Protein AF-A0A0K2TX16-F1 (afdb_monomer_lite)

Organism: Lepeophtheirus salmonis (NCBI:txid72036)

Structure (mmCIF, N/CA/C/O backbone):
data_AF-A0A0K2TX16-F1
#
_entry.id   AF-A0A0K2TX16-F1
#
loop_
_atom_site.group_PDB
_atom_site.id
_atom_site.type_symbol
_atom_site.label_atom_id
_atom_site.label_alt_id
_atom_site.label_comp_id
_atom_site.label_asym_id
_atom_site.label_entity_id
_atom_site.label_seq_id
_atom_site.pdbx_PDB_ins_code
_atom_site.Cartn_x
_atom_site.Cartn_y
_atom_site.Cartn_z
_atom_site.occupancy
_atom_site.B_iso_or_equiv
_atom_site.auth_seq_id
_atom_site.auth_comp_id
_atom_site.auth_asym_id
_atom_site.auth_atom_id
_atom_site.pdbx_PDB_model_num
ATOM 1 N N . LEU A 1 1 ? 31.715 6.803 4.318 1.00 45.31 1 LEU A N 1
ATOM 2 C CA . LEU A 1 1 ? 32.549 5.778 3.651 1.00 45.31 1 LEU A CA 1
ATOM 3 C C . LEU A 1 1 ? 31.730 5.168 2.517 1.00 45.31 1 LEU A C 1
ATOM 5 O O . LEU A 1 1 ? 30.730 4.531 2.812 1.00 45.31 1 LEU A O 1
ATOM 9 N N . LYS A 1 2 ? 32.102 5.380 1.248 1.00 48.34 2 LYS A N 1
ATOM 10 C CA . LYS A 1 2 ? 31.575 4.567 0.139 1.00 48.34 2 LYS A CA 1
ATOM 11 C C . LYS A 1 2 ? 32.336 3.245 0.147 1.00 48.34 2 LYS A C 1
ATOM 13 O O . LYS A 1 2 ? 33.562 3.277 0.183 1.00 48.34 2 LYS A O 1
ATOM 18 N N . LEU A 1 3 ? 31.634 2.115 0.212 1.00 47.59 3 LEU A N 1
ATOM 19 C CA . LEU A 1 3 ? 32.228 0.776 0.201 1.00 47.59 3 LEU A CA 1
ATOM 20 C C . LEU A 1 3 ? 32.423 0.341 -1.263 1.00 47.59 3 LEU A C 1
ATOM 22 O O . LEU A 1 3 ? 31.464 -0.133 -1.872 1.00 47.59 3 LEU A O 1
ATOM 26 N N . PRO A 1 4 ? 33.639 0.434 -1.834 1.00 60.97 4 PRO A N 1
ATOM 27 C CA . PRO A 1 4 ? 33.854 0.265 -3.278 1.00 60.97 4 PRO A CA 1
ATOM 28 C C . PRO A 1 4 ? 33.556 -1.160 -3.762 1.00 60.97 4 PRO A C 1
ATOM 30 O O . PRO A 1 4 ? 33.286 -1.394 -4.933 1.00 60.97 4 PRO A O 1
ATOM 33 N N . LYS A 1 5 ? 33.600 -2.137 -2.846 1.00 56.69 5 LYS A N 1
ATOM 34 C CA . LYS A 1 5 ? 33.326 -3.548 -3.140 1.00 56.69 5 LYS A CA 1
ATOM 35 C C . LYS A 1 5 ? 31.842 -3.843 -3.376 1.00 56.69 5 LYS A C 1
ATOM 37 O O . LYS A 1 5 ? 31.557 -4.772 -4.122 1.00 56.69 5 LYS A O 1
ATOM 42 N N . LEU A 1 6 ? 30.924 -3.087 -2.762 1.00 56.41 6 LEU A N 1
ATOM 43 C CA . LEU A 1 6 ? 29.491 -3.248 -3.030 1.00 56.41 6 LEU A CA 1
ATOM 44 C C . LEU A 1 6 ? 29.123 -2.656 -4.392 1.00 56.41 6 LEU A C 1
ATOM 46 O O . LEU A 1 6 ? 28.456 -3.340 -5.157 1.00 56.41 6 LEU A O 1
ATOM 50 N N . GLU A 1 7 ? 29.633 -1.462 -4.722 1.00 57.25 7 GLU A N 1
ATOM 51 C CA . GLU A 1 7 ? 29.412 -0.818 -6.031 1.00 57.25 7 GLU A CA 1
ATOM 52 C C . GLU A 1 7 ? 29.867 -1.722 -7.193 1.00 57.25 7 GLU A C 1
ATOM 54 O O . GLU A 1 7 ? 29.136 -1.903 -8.169 1.00 57.25 7 GLU A O 1
ATOM 59 N N . LEU A 1 8 ? 31.017 -2.390 -7.038 1.00 59.03 8 LEU A N 1
ATOM 60 C CA . LEU A 1 8 ? 31.552 -3.327 -8.034 1.00 59.03 8 LEU A CA 1
ATOM 61 C C . LEU A 1 8 ? 30.693 -4.590 -8.217 1.00 59.03 8 LEU A C 1
ATOM 63 O O . LEU A 1 8 ? 30.666 -5.167 -9.305 1.00 59.03 8 LEU A O 1
ATOM 67 N N . TYR A 1 9 ? 30.026 -5.052 -7.157 1.00 59.09 9 TYR A N 1
ATOM 68 C CA . TYR A 1 9 ? 29.166 -6.236 -7.211 1.00 59.09 9 TYR A CA 1
ATOM 69 C C . TYR A 1 9 ? 27.810 -5.904 -7.842 1.00 59.09 9 TYR A C 1
ATOM 71 O O . TYR A 1 9 ? 27.326 -6.669 -8.674 1.00 59.09 9 TYR A O 1
ATOM 79 N N . SER A 1 10 ? 27.247 -4.731 -7.527 1.00 58.78 10 SER A N 1
ATOM 80 C CA . SER A 1 10 ? 26.061 -4.200 -8.210 1.00 58.78 10 SER A CA 1
ATOM 81 C C . SER A 1 10 ? 26.313 -3.963 -9.700 1.00 58.78 10 SER A C 1
ATOM 83 O O . SER A 1 10 ? 25.517 -4.421 -10.512 1.00 58.78 10 SER A O 1
ATOM 85 N N . GLN A 1 11 ? 27.453 -3.371 -10.081 1.00 60.69 11 GLN A N 1
ATOM 86 C CA . GLN A 1 11 ? 27.805 -3.172 -11.496 1.00 60.69 11 GLN A CA 1
ATOM 87 C C . GLN A 1 11 ? 27.944 -4.491 -12.262 1.00 60.69 11 GLN A C 1
ATOM 89 O O . GLN A 1 11 ? 27.488 -4.608 -13.394 1.00 60.69 11 GLN A O 1
ATOM 94 N N . ARG A 1 12 ? 28.537 -5.521 -11.643 1.00 60.03 12 ARG A N 1
ATOM 95 C CA . ARG A 1 12 ? 28.703 -6.829 -12.294 1.00 60.03 12 ARG A CA 1
ATOM 96 C C . ARG A 1 12 ? 27.371 -7.545 -12.534 1.00 60.03 12 ARG A C 1
ATOM 98 O O . ARG A 1 12 ? 27.253 -8.276 -13.516 1.00 60.03 12 ARG A O 1
ATOM 105 N N . LEU A 1 13 ? 26.397 -7.356 -11.643 1.00 58.97 13 LEU A N 1
ATOM 106 C CA . LEU A 1 13 ? 25.039 -7.873 -11.820 1.00 58.97 13 LEU A CA 1
ATOM 107 C C . LEU A 1 13 ? 24.308 -7.150 -12.957 1.00 58.97 13 LEU A C 1
ATOM 109 O O . LEU A 1 13 ? 23.589 -7.805 -13.704 1.00 58.97 13 LEU A O 1
ATOM 113 N N . GLU A 1 14 ? 24.525 -5.845 -13.134 1.00 59.81 14 GLU A N 1
ATOM 114 C CA . GLU A 1 14 ? 23.923 -5.084 -14.236 1.00 59.81 14 GLU A CA 1
ATOM 115 C C . GLU A 1 14 ? 24.467 -5.489 -15.618 1.00 59.81 14 GLU A C 1
ATOM 117 O O . GLU A 1 14 ? 23.682 -5.574 -16.558 1.00 59.81 14 GLU A O 1
ATOM 122 N N . ASP A 1 15 ? 25.760 -5.813 -15.738 1.00 61.88 15 ASP A N 1
ATOM 123 C CA . ASP A 1 15 ? 26.400 -6.195 -17.016 1.00 61.88 15 ASP A CA 1
ATOM 124 C C . ASP A 1 15 ? 25.927 -7.548 -17.590 1.00 61.88 15 ASP A C 1
ATOM 126 O O . ASP A 1 15 ? 26.079 -7.808 -18.783 1.00 61.88 15 ASP A O 1
ATOM 130 N N . HIS A 1 16 ? 25.373 -8.438 -16.759 1.00 67.06 16 HIS A N 1
ATOM 131 C CA . HIS A 1 16 ? 24.962 -9.789 -17.179 1.00 67.06 16 HIS A CA 1
ATOM 132 C C . HIS A 1 16 ? 23.458 -9.917 -17.442 1.00 67.06 16 HIS A C 1
ATOM 134 O O . HIS A 1 16 ? 22.993 -10.995 -17.820 1.00 67.06 16 HIS A O 1
ATOM 140 N N . VAL A 1 17 ? 22.688 -8.844 -17.247 1.00 68.31 17 VAL A N 1
ATOM 141 C CA . VAL A 1 17 ? 21.260 -8.824 -17.564 1.00 68.31 17 VAL A CA 1
ATOM 142 C C . VAL A 1 17 ? 21.100 -8.285 -18.984 1.00 68.31 17 VAL A C 1
ATOM 144 O O . VAL A 1 17 ? 21.392 -7.114 -19.214 1.00 68.31 17 VAL A O 1
ATOM 147 N N . PRO A 1 18 ? 20.613 -9.086 -19.950 1.00 76.06 18 PRO A N 1
ATOM 148 C CA . PRO A 1 18 ? 20.389 -8.584 -21.300 1.00 76.06 18 PRO A CA 1
ATOM 149 C C . PRO A 1 18 ? 19.427 -7.387 -21.267 1.00 76.06 18 PRO A C 1
ATOM 151 O O . PRO A 1 18 ? 18.427 -7.433 -20.548 1.00 76.06 18 PRO A O 1
ATOM 154 N N . ASP A 1 19 ? 19.676 -6.347 -22.068 1.00 74.69 19 ASP A N 1
ATOM 155 C CA . ASP A 1 19 ? 18.918 -5.078 -22.045 1.00 74.69 19 ASP A CA 1
ATOM 156 C C . ASP A 1 19 ? 17.392 -5.263 -22.113 1.00 74.69 19 ASP A C 1
ATOM 158 O O . ASP A 1 19 ? 16.623 -4.544 -21.471 1.00 74.69 19 ASP A O 1
ATOM 162 N N . HIS A 1 20 ? 16.942 -6.288 -22.841 1.00 73.94 20 HIS A N 1
ATOM 163 C CA . HIS A 1 20 ? 15.537 -6.679 -22.917 1.00 73.94 20 HIS A CA 1
ATOM 164 C C . HIS A 1 20 ? 14.930 -7.011 -21.538 1.00 73.94 20 HIS A C 1
ATOM 166 O O . HIS A 1 20 ? 13.813 -6.594 -21.229 1.00 73.94 20 HIS A O 1
ATOM 172 N N . TYR A 1 21 ? 15.672 -7.708 -20.675 1.00 76.75 21 TYR A N 1
ATOM 173 C CA . TYR A 1 21 ? 15.244 -8.019 -19.311 1.00 76.75 21 TYR A CA 1
ATOM 174 C C . TYR A 1 21 ? 15.296 -6.793 -18.401 1.00 76.75 21 TYR A C 1
ATOM 176 O O . TYR A 1 21 ? 14.429 -6.660 -17.542 1.00 76.75 21 TYR A O 1
ATOM 184 N N . LYS A 1 22 ? 16.226 -5.854 -18.618 1.00 76.88 22 LYS A N 1
ATOM 185 C CA . LYS A 1 22 ? 16.277 -4.594 -17.858 1.00 76.88 22 LYS A CA 1
ATOM 186 C C . LYS A 1 22 ? 15.002 -3.770 -18.054 1.00 76.88 22 LYS A C 1
ATOM 188 O O . LYS A 1 22 ? 14.407 -3.317 -17.079 1.00 76.88 22 LYS A O 1
ATOM 193 N N . GLY A 1 23 ? 14.527 -3.660 -19.296 1.00 77.44 23 GLY A N 1
ATOM 194 C CA . GLY A 1 23 ? 13.266 -2.980 -19.606 1.00 77.44 23 GLY A CA 1
ATOM 195 C C . GLY A 1 23 ? 12.036 -3.667 -19.000 1.00 77.44 23 GLY A C 1
ATOM 196 O O . GLY A 1 23 ? 11.131 -2.990 -18.513 1.00 77.44 23 GLY A O 1
ATOM 197 N N . ILE A 1 24 ? 12.002 -5.003 -18.990 1.00 83.50 24 ILE A N 1
ATOM 198 C CA . ILE A 1 24 ? 10.918 -5.771 -18.354 1.00 83.50 24 ILE A CA 1
ATOM 199 C C . ILE A 1 24 ? 10.948 -5.607 -16.832 1.00 83.50 24 ILE A C 1
ATOM 201 O O . ILE A 1 24 ? 9.902 -5.372 -16.226 1.00 83.50 24 ILE A O 1
ATOM 205 N N . MET A 1 25 ? 12.128 -5.691 -16.212 1.00 80.75 25 MET A N 1
ATOM 206 C CA . MET A 1 25 ? 12.287 -5.506 -14.770 1.00 80.75 25 MET A CA 1
ATOM 207 C C . MET A 1 25 ? 11.873 -4.104 -14.345 1.00 80.75 25 MET A C 1
ATOM 209 O O . MET A 1 25 ? 11.113 -3.988 -13.393 1.00 80.75 25 MET A O 1
ATOM 213 N N . GLN A 1 26 ? 12.282 -3.063 -15.077 1.00 80.44 26 GLN A N 1
ATOM 214 C CA . GLN A 1 26 ? 11.874 -1.693 -14.765 1.00 80.44 26 GLN A CA 1
ATOM 215 C C . GLN A 1 26 ? 10.352 -1.544 -14.815 1.00 80.44 26 GLN A C 1
ATOM 217 O O . GLN A 1 26 ? 9.750 -1.113 -13.841 1.00 80.44 26 GLN A O 1
ATOM 222 N N . LYS A 1 27 ? 9.707 -2.007 -15.894 1.00 81.81 27 LYS A N 1
ATOM 223 C CA . LYS A 1 27 ? 8.239 -1.969 -16.013 1.00 81.81 27 LYS A CA 1
ATOM 224 C C . LYS A 1 27 ? 7.538 -2.751 -14.902 1.00 81.81 27 LYS A C 1
ATOM 226 O O . LYS A 1 27 ? 6.473 -2.350 -14.442 1.00 81.81 27 LYS A O 1
ATOM 231 N N . THR A 1 28 ? 8.119 -3.873 -14.486 1.00 83.38 28 THR A N 1
ATOM 232 C CA . THR A 1 28 ? 7.583 -4.700 -13.398 1.00 83.38 28 THR A CA 1
ATOM 233 C C . THR A 1 28 ? 7.722 -3.985 -12.058 1.00 83.38 28 THR A C 1
ATOM 235 O O . THR A 1 28 ? 6.758 -3.929 -11.302 1.00 83.38 28 THR A O 1
ATOM 238 N N . LEU A 1 29 ? 8.886 -3.393 -11.784 1.00 82.94 29 LEU A N 1
ATOM 239 C CA . LEU A 1 29 ? 9.147 -2.607 -10.580 1.00 82.94 29 LEU A CA 1
ATOM 240 C C . LEU A 1 29 ? 8.236 -1.385 -10.507 1.00 82.94 29 LEU A C 1
ATOM 242 O O . LEU A 1 29 ? 7.611 -1.176 -9.474 1.00 82.94 29 LEU A O 1
ATOM 246 N N . ASP A 1 30 ? 8.083 -0.645 -11.604 1.00 82.44 30 ASP A N 1
ATOM 247 C CA . ASP A 1 30 ? 7.179 0.504 -11.677 1.00 82.44 30 ASP A CA 1
ATOM 248 C C . ASP A 1 30 ? 5.740 0.072 -11.382 1.00 82.44 30 ASP A C 1
ATOM 250 O O . ASP A 1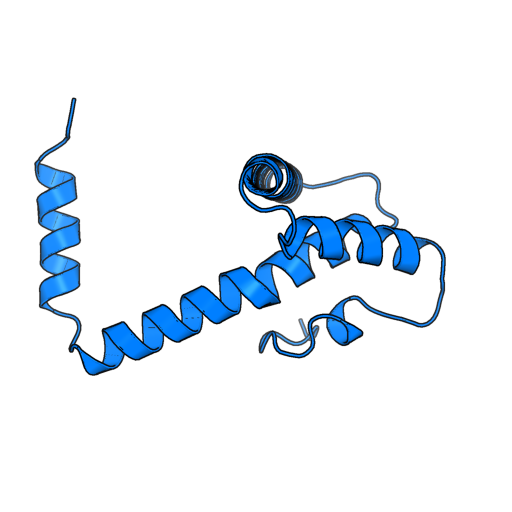 30 ? 5.037 0.705 -10.601 1.00 82.44 30 ASP A O 1
ATOM 254 N N . LYS A 1 31 ? 5.301 -1.061 -11.942 1.00 83.75 31 LYS A N 1
ATOM 255 C CA . LYS A 1 31 ? 3.963 -1.599 -11.683 1.00 83.75 31 LYS A CA 1
ATOM 256 C C . LYS A 1 31 ? 3.789 -2.042 -10.226 1.00 83.75 31 LYS A C 1
ATOM 258 O O . LYS A 1 31 ? 2.741 -1.796 -9.635 1.00 83.75 31 LYS A O 1
ATOM 263 N N . ILE A 1 32 ? 4.813 -2.636 -9.616 1.00 85.06 32 ILE A N 1
ATOM 264 C CA . ILE A 1 32 ? 4.793 -2.993 -8.192 1.00 85.06 32 ILE A CA 1
ATOM 265 C C . ILE A 1 32 ? 4.696 -1.730 -7.330 1.00 85.06 32 ILE A C 1
ATOM 267 O O . ILE A 1 32 ? 3.793 -1.631 -6.503 1.00 85.06 32 ILE A O 1
ATOM 271 N N . ILE A 1 33 ? 5.584 -0.760 -7.546 1.00 83.69 33 ILE A N 1
ATOM 272 C CA . ILE A 1 33 ? 5.691 0.463 -6.739 1.00 83.69 33 ILE A CA 1
ATOM 273 C C . ILE A 1 33 ? 4.447 1.341 -6.900 1.00 83.69 33 ILE A C 1
ATOM 275 O O . ILE A 1 33 ? 3.963 1.889 -5.917 1.00 83.69 33 ILE A O 1
ATOM 279 N N . CYS A 1 34 ? 3.896 1.452 -8.109 1.00 83.38 34 CYS A N 1
ATOM 280 C CA . CYS A 1 34 ? 2.791 2.370 -8.388 1.00 83.38 34 CYS A CA 1
ATOM 281 C C . CYS A 1 34 ? 1.398 1.746 -8.235 1.00 8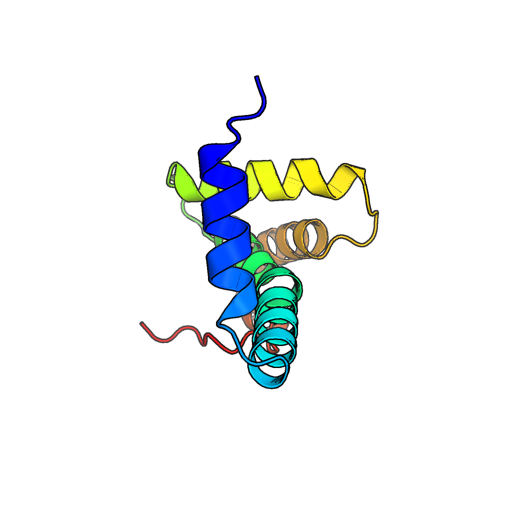3.38 34 CYS A C 1
ATOM 283 O O . CYS A 1 34 ? 0.431 2.492 -8.134 1.00 83.38 34 CYS A O 1
ATOM 285 N N . GLN A 1 35 ? 1.265 0.413 -8.241 1.00 85.69 35 GLN A N 1
ATOM 286 C CA . GLN A 1 35 ? -0.043 -0.260 -8.146 1.00 85.69 35 GLN A CA 1
ATOM 287 C C . GLN A 1 35 ? -0.129 -1.186 -6.934 1.00 85.69 35 GLN A C 1
ATOM 289 O O . GLN A 1 35 ? -1.055 -1.088 -6.132 1.00 85.69 35 GLN A O 1
ATOM 294 N N . CYS A 1 36 ? 0.851 -2.072 -6.758 1.00 88.00 36 CYS A N 1
ATOM 295 C CA . CYS A 1 36 ? 0.780 -3.105 -5.726 1.00 88.00 36 CYS A CA 1
ATOM 296 C C . CYS A 1 36 ? 1.108 -2.603 -4.320 1.00 88.00 36 CYS A C 1
ATOM 298 O O . CYS A 1 36 ? 0.433 -2.981 -3.366 1.00 88.00 36 CYS A O 1
ATOM 300 N N . VAL A 1 37 ? 2.120 -1.749 -4.168 1.00 89.25 37 VAL A N 1
ATOM 301 C CA . VAL A 1 37 ? 2.456 -1.187 -2.853 1.00 89.25 37 VAL A CA 1
ATOM 302 C C . VAL A 1 37 ? 1.340 -0.255 -2.345 1.00 89.25 37 VAL A C 1
ATOM 304 O O . VAL A 1 37 ? 0.940 -0.413 -1.193 1.00 89.25 37 VAL A O 1
ATOM 307 N N . PRO A 1 38 ? 0.742 0.635 -3.165 1.00 90.38 38 PRO A N 1
ATOM 308 C CA . PRO A 1 38 ? -0.445 1.391 -2.773 1.00 90.38 38 PRO A CA 1
ATOM 309 C C . PRO A 1 38 ? -1.613 0.490 -2.377 1.00 90.38 38 PRO A C 1
ATOM 311 O O . PRO A 1 38 ? -2.236 0.727 -1.346 1.00 90.38 38 PRO A O 1
ATOM 314 N N . ARG A 1 39 ? -1.857 -0.605 -3.105 1.00 90.75 39 ARG A N 1
ATOM 315 C CA . ARG A 1 39 ? -2.861 -1.589 -2.692 1.00 90.75 39 ARG A CA 1
ATOM 316 C C . ARG A 1 39 ? -2.598 -2.120 -1.282 1.00 90.75 39 ARG A C 1
ATOM 318 O O . ARG A 1 39 ? -3.511 -2.099 -0.467 1.00 90.75 39 ARG A O 1
ATOM 325 N N . LEU A 1 40 ? -1.369 -2.541 -0.975 1.00 90.88 40 LEU A N 1
ATOM 326 C CA . LEU A 1 40 ? -1.002 -3.026 0.364 1.00 90.88 40 LEU A CA 1
ATOM 327 C C . LEU A 1 40 ? -1.244 -1.969 1.445 1.00 90.88 40 LEU A C 1
ATOM 329 O O . LEU A 1 40 ? -1.788 -2.285 2.498 1.00 90.88 40 LEU A O 1
ATOM 333 N N . VAL A 1 41 ? -0.895 -0.710 1.176 1.00 91.25 41 VAL A N 1
ATOM 334 C CA . VAL A 1 41 ? -1.190 0.405 2.088 1.00 91.25 41 VAL A CA 1
ATOM 335 C C . VAL A 1 41 ? -2.698 0.512 2.331 1.00 91.25 41 VAL A C 1
ATOM 337 O O . VAL A 1 41 ? -3.120 0.572 3.483 1.00 91.25 41 VAL A O 1
ATOM 340 N N . CYS A 1 42 ? -3.513 0.472 1.276 1.00 92.00 42 CYS A N 1
ATOM 341 C CA . CYS A 1 42 ? -4.970 0.494 1.398 1.00 92.00 42 CYS A CA 1
ATOM 342 C C . CYS A 1 42 ? -5.489 -0.661 2.268 1.00 92.00 42 CYS A C 1
ATOM 344 O O . CYS A 1 42 ? -6.273 -0.420 3.186 1.00 92.00 42 CYS A O 1
ATOM 346 N N . GLU A 1 43 ? -5.008 -1.889 2.044 1.00 90.88 43 GLU A N 1
ATOM 347 C CA . GLU A 1 43 ? -5.418 -3.072 2.816 1.00 90.88 43 GLU A CA 1
ATOM 348 C C . GLU A 1 43 ? -5.096 -2.892 4.312 1.00 90.88 43 GLU A C 1
ATOM 350 O O . GLU A 1 43 ? -5.960 -3.111 5.164 1.00 90.88 43 GLU A O 1
ATOM 355 N N . ILE A 1 44 ? -3.900 -2.381 4.640 1.00 91.81 44 ILE A N 1
ATOM 356 C CA . ILE A 1 44 ? -3.473 -2.106 6.025 1.00 91.81 44 ILE A CA 1
ATOM 357 C C . ILE A 1 44 ? -4.373 -1.059 6.706 1.00 91.81 44 ILE A C 1
ATOM 359 O O . ILE A 1 44 ? -4.659 -1.187 7.900 1.00 91.81 44 ILE A O 1
ATOM 363 N N . TYR A 1 45 ? -4.830 -0.028 5.985 1.00 89.75 45 TYR A N 1
ATOM 364 C CA . TYR A 1 45 ? -5.768 0.967 6.530 1.00 89.75 45 TYR A CA 1
ATOM 365 C C . TYR A 1 45 ? -7.211 0.459 6.605 1.00 89.75 45 TYR A C 1
ATOM 367 O O . TYR A 1 45 ? -7.943 0.883 7.495 1.00 89.75 45 TYR A O 1
ATOM 375 N N . SER A 1 46 ? -7.608 -0.442 5.705 1.00 90.81 46 SER A N 1
ATOM 376 C CA . SER A 1 46 ? -8.938 -1.066 5.715 1.00 90.81 46 SER A CA 1
ATOM 377 C C . SER A 1 46 ? -9.093 -2.144 6.793 1.00 90.81 46 SER A C 1
ATOM 379 O O . SER A 1 46 ? -10.206 -2.476 7.208 1.00 90.81 46 SER A O 1
ATOM 381 N N . SER A 1 47 ? -7.969 -2.681 7.276 1.00 87.38 47 SER A N 1
ATOM 382 C CA . SER A 1 47 ? -7.939 -3.692 8.324 1.00 87.38 47 SER A CA 1
ATOM 383 C C . SER A 1 47 ? -8.536 -3.169 9.631 1.00 87.38 47 SER A C 1
ATOM 385 O O . SER A 1 47 ? -8.073 -2.193 10.219 1.00 87.38 47 SER A O 1
ATOM 387 N N . LYS A 1 48 ? -9.531 -3.896 10.154 1.00 78.44 48 LYS A N 1
ATOM 388 C CA . LYS A 1 48 ? -10.136 -3.637 11.474 1.00 78.44 48 LYS A CA 1
ATOM 389 C C . LYS A 1 48 ? -9.179 -3.967 12.634 1.00 78.44 48 LYS A C 1
ATOM 391 O O . LYS A 1 48 ? -9.466 -3.630 13.786 1.00 78.44 48 LYS A O 1
ATOM 396 N N . SER A 1 49 ? -8.057 -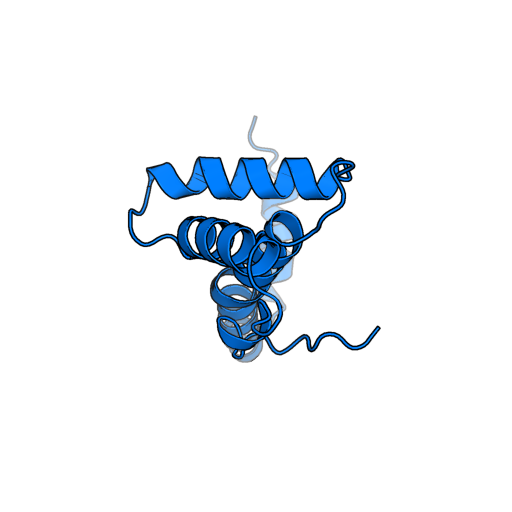4.643 12.359 1.00 79.62 49 SER A N 1
ATOM 397 C CA . SER A 1 49 ? -7.046 -4.958 13.368 1.00 79.62 49 SER A CA 1
ATOM 398 C C . SER A 1 49 ? -6.234 -3.716 13.723 1.00 79.62 49 SER A C 1
ATOM 400 O O . SER A 1 49 ? -5.553 -3.131 12.888 1.00 79.62 49 SER A O 1
ATOM 402 N N . LYS A 1 50 ? -6.234 -3.356 15.010 1.00 73.69 50 LYS A N 1
ATOM 403 C CA . LYS A 1 50 ? -5.325 -2.328 15.543 1.00 73.69 50 LYS A CA 1
ATOM 404 C C . LYS A 1 50 ? -3.893 -2.836 15.721 1.00 73.69 50 LYS A C 1
ATOM 406 O O . LYS A 1 50 ? -3.001 -2.033 15.974 1.00 73.69 50 LYS A O 1
ATOM 411 N N . GLN A 1 51 ? -3.680 -4.149 15.642 1.00 84.19 51 GLN A N 1
ATOM 412 C CA . GLN A 1 51 ? -2.353 -4.745 15.720 1.00 84.19 51 GLN A CA 1
ATOM 413 C C . GLN A 1 51 ? -1.775 -4.827 14.314 1.00 84.19 51 GLN A C 1
ATOM 415 O O . GLN A 1 51 ? -2.254 -5.613 13.496 1.00 84.19 51 GLN A O 1
ATOM 420 N N . ARG A 1 52 ? -0.764 -3.996 14.066 1.00 87.06 52 ARG A N 1
ATOM 421 C CA . ARG A 1 52 ? 0.058 -4.021 12.859 1.00 87.06 52 ARG A CA 1
ATOM 422 C C . ARG A 1 52 ? 1.378 -4.706 13.176 1.00 87.06 52 ARG A C 1
ATOM 424 O O . ARG A 1 52 ? 1.905 -4.590 14.282 1.00 87.06 52 ARG A O 1
ATOM 431 N N . SER A 1 53 ? 1.902 -5.434 12.209 1.00 90.75 53 SER A N 1
ATOM 432 C CA . SER A 1 53 ? 3.262 -5.946 12.246 1.00 90.75 53 SER A CA 1
ATOM 433 C C . SER A 1 53 ? 4.269 -4.803 12.091 1.00 90.75 53 SER A C 1
ATOM 435 O O . SER A 1 53 ? 3.994 -3.779 11.466 1.00 90.75 53 SER A O 1
ATOM 437 N N . GLU A 1 54 ? 5.489 -5.015 12.584 1.00 92.00 54 GLU A N 1
ATOM 438 C CA . GLU A 1 54 ? 6.603 -4.072 12.407 1.00 92.00 54 GLU A CA 1
ATOM 439 C C . GLU A 1 54 ? 6.858 -3.748 10.921 1.00 92.00 54 GLU A C 1
ATOM 441 O O . GLU A 1 54 ? 7.292 -2.654 10.565 1.00 92.00 54 GLU A O 1
ATOM 446 N N . THR A 1 55 ? 6.581 -4.706 10.033 1.00 89.12 55 THR A N 1
ATOM 447 C CA . THR A 1 55 ? 6.771 -4.530 8.589 1.00 89.12 55 THR A CA 1
ATOM 448 C C . THR A 1 55 ? 5.710 -3.606 7.997 1.00 89.12 55 THR A C 1
ATOM 450 O O . THR A 1 55 ? 6.045 -2.738 7.193 1.00 89.12 55 THR A O 1
ATOM 453 N N . GLU A 1 56 ? 4.453 -3.740 8.424 1.00 89.81 56 GLU A N 1
ATOM 454 C CA . GLU A 1 56 ? 3.372 -2.836 8.020 1.00 89.81 56 GLU A CA 1
ATOM 455 C C . GLU A 1 56 ? 3.619 -1.419 8.543 1.00 89.81 56 GLU A C 1
ATOM 457 O O . GLU A 1 56 ? 3.500 -0.466 7.781 1.00 89.81 56 GLU A O 1
ATOM 462 N N . GLU A 1 57 ? 4.047 -1.262 9.799 1.00 90.69 57 GLU A N 1
ATOM 463 C CA . GLU A 1 57 ? 4.394 0.057 10.349 1.00 90.69 57 GLU A CA 1
ATOM 464 C C . GLU A 1 57 ? 5.537 0.727 9.578 1.00 90.69 57 GLU A C 1
ATOM 466 O O . GLU A 1 57 ? 5.448 1.909 9.239 1.00 90.69 57 GLU A O 1
ATOM 471 N N . LYS A 1 58 ? 6.589 -0.025 9.233 1.00 90.31 58 LYS A N 1
ATOM 472 C CA . LYS A 1 58 ? 7.678 0.484 8.384 1.00 90.31 58 LYS A CA 1
ATOM 473 C C . LYS A 1 58 ? 7.176 0.895 7.006 1.00 90.31 58 LYS A C 1
ATOM 475 O O . LYS A 1 58 ? 7.589 1.938 6.503 1.00 90.31 58 LYS A O 1
ATOM 480 N N . LEU A 1 59 ? 6.299 0.099 6.397 1.00 87.62 59 LEU A N 1
ATOM 481 C CA . LEU A 1 59 ? 5.722 0.417 5.094 1.00 87.62 59 LEU A CA 1
ATOM 482 C C . LEU A 1 59 ? 4.894 1.708 5.145 1.00 87.62 59 LEU A C 1
ATOM 484 O O . LEU A 1 59 ? 5.056 2.566 4.278 1.00 87.62 59 LEU A O 1
ATOM 488 N N . LEU A 1 60 ? 4.062 1.873 6.175 1.00 87.75 60 LEU A N 1
ATOM 489 C CA . LEU A 1 60 ? 3.278 3.090 6.389 1.00 87.75 60 LEU A CA 1
ATOM 490 C C . LEU A 1 60 ? 4.174 4.314 6.594 1.00 87.75 60 LEU A C 1
ATOM 492 O O . LEU A 1 60 ? 3.975 5.336 5.943 1.00 87.75 60 LEU A O 1
ATOM 496 N N . HIS A 1 61 ? 5.224 4.191 7.407 1.00 87.12 61 HIS A N 1
ATOM 497 C CA . HIS A 1 61 ? 6.194 5.269 7.590 1.00 87.12 61 HIS A CA 1
ATOM 498 C C . HIS A 1 61 ? 6.882 5.651 6.265 1.00 87.12 61 HIS A C 1
ATOM 500 O O . HIS A 1 61 ? 7.119 6.828 5.991 1.00 87.12 61 HIS A O 1
ATOM 506 N N . ILE A 1 62 ? 7.198 4.671 5.409 1.00 82.94 62 ILE A N 1
ATOM 507 C CA . ILE A 1 62 ? 7.753 4.939 4.075 1.00 82.94 62 ILE A CA 1
ATOM 508 C C . ILE A 1 62 ? 6.732 5.698 3.217 1.00 82.94 62 ILE A C 1
ATOM 510 O O . ILE A 1 62 ? 7.084 6.729 2.641 1.00 82.94 62 ILE A O 1
ATOM 514 N N . ALA A 1 63 ? 5.481 5.237 3.171 1.00 77.56 63 ALA A N 1
ATOM 515 C CA . ALA A 1 63 ? 4.389 5.883 2.443 1.00 77.56 63 ALA A CA 1
ATOM 516 C C . ALA A 1 63 ? 4.181 7.354 2.860 1.00 77.56 63 ALA A C 1
ATOM 518 O O . ALA A 1 63 ? 4.087 8.230 1.997 1.00 77.56 63 ALA A O 1
ATOM 519 N N . GLU A 1 64 ? 4.187 7.636 4.164 1.00 78.25 64 GLU A N 1
ATOM 520 C CA . GLU A 1 64 ? 4.055 8.988 4.731 1.00 78.25 64 GLU A CA 1
ATOM 521 C C . GLU A 1 64 ? 5.292 9.863 4.466 1.00 78.25 64 GLU A C 1
ATOM 523 O O . GLU A 1 64 ? 5.184 11.062 4.210 1.00 78.25 64 GLU A O 1
ATOM 528 N N . SER A 1 65 ? 6.494 9.279 4.474 1.00 72.0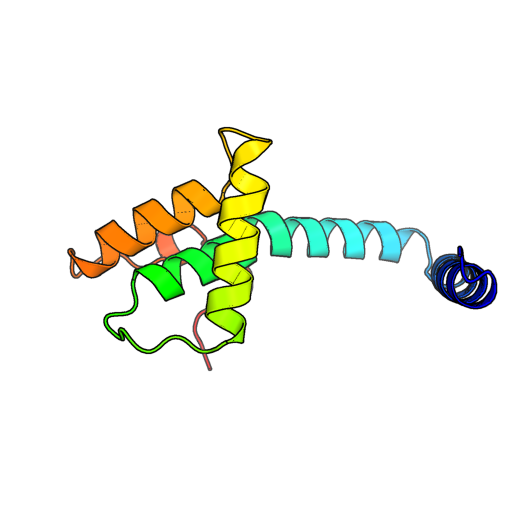0 65 SER A N 1
ATOM 529 C CA . SE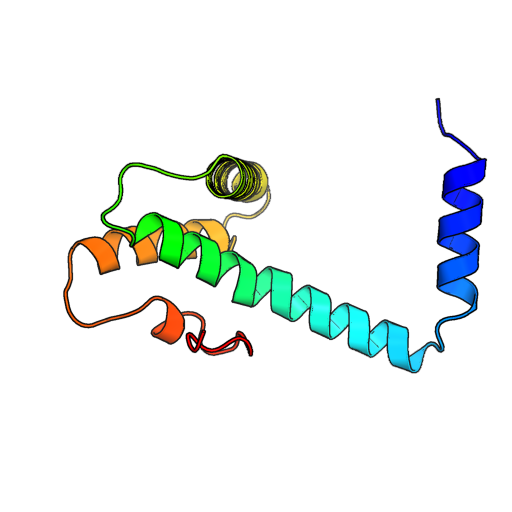R A 1 65 ? 7.724 10.028 4.185 1.00 72.00 65 SER A CA 1
ATOM 530 C C . SER A 1 65 ? 7.842 10.435 2.711 1.00 72.00 65 SER A C 1
ATOM 532 O O . SER A 1 65 ? 8.386 11.496 2.398 1.00 72.00 65 SER A O 1
ATOM 534 N N . GLN A 1 66 ? 7.310 9.619 1.796 1.00 64.31 66 GLN A N 1
ATOM 535 C CA . GLN A 1 66 ? 7.344 9.900 0.362 1.00 64.31 66 GLN A CA 1
ATOM 536 C C . GLN A 1 66 ? 6.248 10.883 -0.065 1.00 64.31 66 GLN A C 1
ATOM 538 O O . GLN A 1 66 ? 6.439 11.595 -1.049 1.00 64.31 66 GLN A O 1
ATOM 543 N N . SER A 1 67 ? 5.130 10.991 0.671 1.00 53.81 67 SER A N 1
ATOM 544 C CA . SER A 1 67 ? 4.049 11.946 0.355 1.00 53.81 67 SER A CA 1
ATOM 545 C C . SER A 1 67 ? 4.458 13.419 0.451 1.00 53.81 67 SER A C 1
ATOM 547 O O . SER A 1 67 ? 3.721 14.288 -0.001 1.00 53.81 67 SER A O 1
ATOM 549 N N . ILE A 1 68 ? 5.630 13.717 1.018 1.00 48.16 68 ILE A N 1
ATOM 550 C CA . ILE A 1 68 ? 6.164 15.082 1.123 1.00 48.16 68 ILE A CA 1
ATOM 551 C C . ILE A 1 68 ? 6.687 15.594 -0.235 1.00 48.16 68 ILE A C 1
ATOM 553 O O . ILE A 1 68 ? 6.723 16.803 -0.453 1.00 48.16 68 ILE A O 1
ATOM 557 N N . PHE A 1 69 ? 7.067 14.702 -1.158 1.00 45.28 69 PHE A N 1
ATOM 558 C CA . PHE A 1 69 ? 7.717 15.089 -2.418 1.00 45.28 69 PHE A CA 1
ATOM 559 C C . PHE A 1 69 ? 6.793 15.109 -3.639 1.00 45.28 69 PHE A C 1
ATOM 561 O O . PHE A 1 69 ? 7.169 15.709 -4.643 1.00 45.28 69 PHE A O 1
ATOM 568 N N . ASP A 1 70 ? 5.597 14.518 -3.562 1.00 50.62 70 ASP A N 1
ATOM 569 C CA . ASP A 1 70 ? 4.650 14.517 -4.678 1.00 50.62 70 ASP A CA 1
ATOM 570 C C . ASP A 1 70 ? 3.201 14.503 -4.167 1.00 50.62 70 ASP A C 1
ATOM 572 O O . ASP A 1 70 ? 2.748 13.552 -3.528 1.00 50.62 70 ASP A O 1
ATOM 576 N N . SER A 1 71 ? 2.454 15.579 -4.417 1.00 44.19 71 SER A N 1
ATOM 577 C CA . SER A 1 71 ? 1.081 15.771 -3.920 1.00 44.19 71 SER A CA 1
ATOM 578 C C . SER A 1 71 ? 0.038 14.892 -4.628 1.00 44.19 71 SER A C 1
ATOM 580 O O . SER A 1 71 ? -1.144 14.938 -4.286 1.00 44.19 71 SER A O 1
ATOM 582 N N . GLN A 1 72 ? 0.476 14.058 -5.577 1.00 51.38 72 GLN A N 1
ATOM 583 C CA . GLN A 1 72 ? -0.297 13.002 -6.238 1.00 51.38 72 GLN A CA 1
ATOM 584 C C . GLN A 1 72 ? 0.215 11.591 -5.892 1.00 51.38 72 GLN A C 1
ATOM 586 O O . GLN A 1 72 ? 0.072 10.660 -6.684 1.00 51.38 72 GLN A O 1
ATOM 591 N N . ASN A 1 73 ? 0.822 11.400 -4.717 1.00 66.06 73 ASN A N 1
ATOM 592 C CA . ASN A 1 73 ? 1.361 10.097 -4.340 1.00 66.06 73 ASN A CA 1
ATOM 593 C C . ASN A 1 73 ? 0.251 9.045 -4.163 1.00 66.06 73 ASN A C 1
ATOM 595 O O . ASN A 1 73 ? -0.629 9.183 -3.307 1.00 66.06 73 ASN A O 1
ATOM 599 N N . GLY A 1 74 ? 0.337 7.944 -4.919 1.00 76.56 74 GLY A N 1
ATOM 600 C CA . GLY A 1 74 ? -0.614 6.826 -4.855 1.00 76.56 74 GLY A CA 1
ATOM 601 C C . GLY A 1 74 ? -0.791 6.241 -3.446 1.00 76.56 74 GLY A C 1
ATOM 602 O O . GLY A 1 74 ? -1.852 5.707 -3.136 1.00 76.56 74 GLY A O 1
ATOM 603 N N . TYR A 1 75 ? 0.196 6.413 -2.559 1.00 85.62 75 TYR A N 1
ATOM 604 C CA . TYR A 1 75 ? 0.127 5.981 -1.161 1.00 85.62 75 TYR A CA 1
ATOM 605 C C . TYR A 1 75 ? -0.841 6.795 -0.295 1.00 85.62 75 TYR A C 1
ATOM 607 O O . TYR A 1 75 ? -1.558 6.219 0.519 1.00 85.62 75 TYR A O 1
ATOM 615 N N . THR A 1 76 ? -0.901 8.118 -0.468 1.00 83.75 76 THR A N 1
ATOM 616 C CA . THR A 1 76 ? -1.839 8.967 0.288 1.00 83.75 76 THR A CA 1
ATOM 617 C C . THR A 1 76 ? -3.274 8.682 -0.142 1.00 83.75 76 THR A C 1
ATOM 619 O O . THR A 1 76 ? -4.164 8.559 0.698 1.00 83.75 76 THR A O 1
ATOM 622 N N . PHE A 1 77 ? -3.485 8.501 -1.449 1.00 87.44 77 PHE A N 1
ATOM 623 C CA . PHE A 1 77 ? -4.771 8.065 -1.984 1.00 87.44 77 PHE A CA 1
ATOM 624 C C . PHE A 1 77 ? -5.161 6.679 -1.449 1.00 87.44 77 PHE A C 1
ATOM 626 O O . PHE A 1 77 ? -6.277 6.503 -0.968 1.00 87.44 77 PHE A O 1
ATOM 633 N N . ALA A 1 78 ? -4.234 5.718 -1.444 1.00 90.19 78 ALA A N 1
ATOM 634 C CA . ALA A 1 78 ? -4.462 4.391 -0.882 1.00 90.19 78 ALA A CA 1
ATOM 635 C C . ALA A 1 78 ? -4.875 4.416 0.593 1.00 90.19 78 ALA A C 1
ATOM 637 O O . ALA A 1 78 ? -5.818 3.724 0.972 1.00 90.19 78 ALA A O 1
ATOM 638 N N . ALA A 1 79 ? -4.202 5.223 1.416 1.00 89.19 79 ALA A N 1
ATOM 639 C CA . ALA A 1 79 ? -4.541 5.372 2.827 1.00 89.19 79 ALA A CA 1
ATOM 640 C C . ALA A 1 79 ? -5.965 5.913 3.019 1.00 89.19 79 ALA A C 1
ATOM 642 O O . ALA A 1 79 ? -6.733 5.372 3.815 1.00 89.19 79 ALA A O 1
ATOM 643 N N . PHE A 1 80 ? -6.333 6.942 2.249 1.00 87.69 80 PHE A N 1
ATOM 644 C CA . PHE A 1 80 ? -7.676 7.520 2.260 1.00 87.69 80 PHE A CA 1
ATOM 645 C C . PHE A 1 80 ? -8.746 6.495 1.860 1.00 87.69 80 PHE A C 1
ATOM 647 O O . PHE A 1 80 ? -9.736 6.322 2.571 1.00 87.69 80 PHE A O 1
ATOM 654 N N . ILE A 1 81 ? -8.530 5.767 0.761 1.00 90.19 81 ILE A N 1
ATOM 655 C CA . ILE A 1 81 ? -9.446 4.709 0.322 1.00 90.19 81 ILE A CA 1
ATOM 656 C C . ILE A 1 81 ? -9.565 3.602 1.376 1.00 90.19 81 ILE A C 1
ATOM 658 O O . ILE A 1 81 ? -10.675 3.171 1.674 1.00 90.19 81 ILE A O 1
ATOM 662 N N . GLY A 1 82 ? -8.456 3.174 1.981 1.00 89.94 82 GLY A N 1
ATOM 663 C CA . GLY A 1 82 ? -8.474 2.138 3.014 1.00 89.94 82 GLY A CA 1
ATOM 664 C C . GLY A 1 82 ? -9.335 2.526 4.219 1.00 89.94 82 GLY A C 1
ATOM 665 O O . GLY A 1 82 ? -10.143 1.722 4.679 1.00 89.94 82 GLY A O 1
ATOM 666 N N . GLN A 1 83 ? -9.245 3.779 4.675 1.00 88.94 83 GLN A N 1
ATOM 667 C CA . GLN A 1 83 ? -10.101 4.295 5.752 1.00 88.94 83 GLN A CA 1
ATOM 668 C C . GLN A 1 83 ? -11.587 4.299 5.361 1.00 88.94 83 GLN A C 1
ATOM 670 O O . GLN A 1 83 ? -12.421 3.872 6.153 1.00 88.94 83 GLN A O 1
ATOM 675 N N . GLN A 1 84 ? -11.917 4.703 4.130 1.00 87.75 84 GLN A N 1
ATOM 676 C CA . GLN A 1 84 ? -13.296 4.676 3.624 1.00 87.75 84 GLN A CA 1
ATOM 677 C C . GLN A 1 84 ? -13.858 3.246 3.540 1.00 87.75 84 GLN A C 1
ATOM 679 O O . GLN A 1 84 ? -15.022 3.013 3.863 1.00 87.75 84 GLN A O 1
ATOM 684 N N . ILE A 1 85 ? -13.040 2.280 3.117 1.00 88.94 85 ILE A N 1
ATOM 685 C CA . ILE A 1 85 ? -13.426 0.863 3.029 1.00 88.94 85 ILE A CA 1
ATOM 686 C C . ILE A 1 85 ? -13.662 0.262 4.416 1.00 88.94 85 ILE A C 1
ATOM 688 O O . ILE A 1 85 ? -14.582 -0.531 4.592 1.00 88.94 85 ILE A O 1
ATOM 692 N N . MET A 1 86 ? -12.870 0.653 5.418 1.00 83.38 86 MET A N 1
ATOM 693 C CA . MET A 1 86 ? -13.079 0.210 6.800 1.00 83.38 86 MET A CA 1
ATOM 694 C C . MET A 1 86 ? -14.496 0.548 7.306 1.00 83.38 86 MET A C 1
ATOM 696 O O . MET A 1 86 ? -15.050 -0.194 8.123 1.00 83.38 86 MET A O 1
ATOM 700 N N . GLU A 1 87 ? -15.072 1.653 6.821 1.00 78.06 87 GLU A N 1
ATOM 701 C CA . GLU A 1 87 ? -16.390 2.165 7.211 1.00 78.06 87 GLU A CA 1
ATOM 702 C C . GLU A 1 87 ? -17.542 1.632 6.337 1.00 78.06 87 GLU A C 1
ATOM 704 O O . GLU A 1 87 ? -18.659 1.491 6.837 1.00 78.06 87 GLU A O 1
ATOM 709 N N . ASN A 1 88 ? -17.282 1.285 5.069 1.00 71.88 88 ASN A N 1
ATOM 710 C CA . ASN A 1 88 ? -18.295 0.833 4.110 1.00 71.88 88 ASN A CA 1
ATOM 711 C C . ASN A 1 88 ? -18.126 -0.642 3.707 1.00 71.88 88 ASN A C 1
ATOM 713 O O . ASN A 1 88 ? -17.152 -1.029 3.065 1.00 71.88 88 ASN A O 1
ATOM 717 N N . GLU A 1 89 ? -19.145 -1.462 3.969 1.00 63.94 89 GLU A N 1
ATOM 718 C CA . GLU A 1 89 ? -19.192 -2.850 3.496 1.00 63.94 89 GLU A CA 1
ATOM 719 C C . GLU A 1 89 ? -19.615 -2.888 2.015 1.00 63.94 89 GLU A C 1
ATOM 721 O O . GLU A 1 89 ? -20.786 -2.694 1.690 1.00 63.94 89 GLU A O 1
ATOM 726 N N . GLY A 1 90 ? -18.667 -3.111 1.096 1.00 67.62 90 GLY A N 1
ATOM 727 C CA . GLY A 1 90 ? -18.995 -3.365 -0.316 1.00 67.62 90 GLY A CA 1
ATOM 728 C C . GLY A 1 90 ? -17.896 -3.092 -1.343 1.00 67.62 90 GLY A C 1
ATOM 729 O O . GLY A 1 90 ? -17.915 -3.710 -2.402 1.00 67.62 90 GLY A O 1
ATOM 730 N N . SER A 1 91 ? -16.935 -2.217 -1.041 1.00 76.00 91 SER A N 1
ATOM 731 C CA . SER A 1 91 ? -15.790 -1.919 -1.918 1.00 76.00 91 SER A CA 1
ATOM 732 C C . SER A 1 91 ? -14.494 -2.420 -1.296 1.00 76.00 91 SER A C 1
ATOM 734 O O . SER A 1 91 ? -14.281 -2.208 -0.105 1.00 76.00 91 SER A O 1
ATOM 736 N N . GLY A 1 92 ? -13.631 -3.060 -2.082 1.00 86.69 92 GLY A N 1
ATOM 737 C CA . GLY A 1 92 ? -12.318 -3.537 -1.645 1.00 86.69 92 GLY A CA 1
ATOM 738 C C . GLY A 1 92 ? -11.182 -2.717 -2.252 1.00 86.69 92 GLY A C 1
ATOM 739 O O . GLY A 1 92 ? -11.343 -2.070 -3.284 1.00 86.69 92 GLY A O 1
ATOM 740 N N . CYS A 1 93 ? -9.987 -2.776 -1.660 1.00 89.25 93 CYS A N 1
ATOM 741 C CA . CYS A 1 93 ? -8.824 -2.071 -2.207 1.00 89.25 93 CYS A CA 1
ATOM 742 C C . CYS A 1 93 ? -8.473 -2.555 -3.626 1.00 89.25 93 CYS A C 1
ATOM 744 O O . CYS A 1 93 ? -7.975 -1.787 -4.445 1.00 89.25 93 CYS A O 1
ATOM 746 N N . ASN A 1 94 ? -8.804 -3.806 -3.961 1.00 88.19 94 ASN A N 1
ATOM 747 C CA . ASN A 1 94 ? -8.665 -4.356 -5.310 1.00 88.19 94 ASN A CA 1
ATOM 748 C C . ASN A 1 94 ? -9.441 -3.567 -6.383 1.00 88.19 94 ASN A C 1
ATOM 750 O O . ASN A 1 94 ? -8.998 -3.529 -7.527 1.00 88.19 94 ASN A O 1
ATOM 754 N N . ASP A 1 95 ? -10.556 -2.917 -6.036 1.00 87.69 95 ASP A N 1
ATOM 755 C CA . ASP A 1 95 ? -11.364 -2.158 -7.002 1.00 87.69 95 ASP A CA 1
ATOM 756 C C . ASP A 1 95 ? -10.639 -0.889 -7.476 1.00 87.69 95 ASP A C 1
ATOM 758 O O . ASP A 1 95 ? -10.783 -0.464 -8.622 1.00 87.69 95 ASP A O 1
ATOM 762 N N . PHE A 1 96 ? -9.814 -0.312 -6.599 1.00 87.00 96 PHE A N 1
ATOM 763 C CA . PHE A 1 96 ? -9.034 0.901 -6.853 1.00 87.00 96 PHE A CA 1
ATOM 764 C C . PHE A 1 96 ? -7.632 0.600 -7.391 1.00 87.00 96 PHE A C 1
ATOM 766 O O . PHE A 1 96 ? -7.037 1.449 -8.050 1.00 87.00 96 PHE A O 1
ATOM 773 N N . PHE A 1 97 ? -7.119 -0.607 -7.137 1.00 87.44 97 PHE A N 1
ATOM 774 C CA . PHE A 1 97 ? -5.778 -1.055 -7.524 1.00 87.44 97 PHE A CA 1
ATOM 775 C C . PHE A 1 97 ? -5.821 -2.364 -8.334 1.00 87.44 97 PHE A C 1
ATOM 777 O O . PHE A 1 97 ? -5.047 -3.295 -8.090 1.00 87.44 97 PHE A O 1
ATOM 784 N N . SER A 1 98 ? -6.738 -2.436 -9.304 1.00 85.69 98 SER A N 1
ATOM 785 C CA . SER A 1 98 ? -6.996 -3.621 -10.144 1.00 85.69 98 SER A CA 1
ATOM 786 C C . SER A 1 98 ? -5.859 -3.955 -11.113 1.00 85.69 98 SER A C 1
ATOM 788 O O . SER A 1 98 ? -5.735 -5.091 -11.568 1.00 85.69 98 SER A O 1
ATOM 790 N N . ASP A 1 99 ? -4.983 -2.987 -11.384 1.00 83.75 99 ASP A N 1
ATOM 791 C CA . ASP A 1 99 ? -3.799 -3.183 -12.214 1.00 83.75 99 ASP A CA 1
ATOM 792 C C . ASP A 1 99 ? -2.683 -3.945 -11.494 1.00 83.75 99 ASP A C 1
ATOM 794 O O . ASP A 1 99 ? -1.740 -4.388 -12.153 1.00 83.75 99 ASP A O 1
ATOM 798 N N . CYS A 1 100 ? -2.750 -4.139 -10.173 1.00 82.19 100 CYS A N 1
ATOM 799 C CA . CYS A 1 100 ? -1.781 -4.990 -9.491 1.00 82.19 100 CYS A CA 1
ATOM 800 C C . CYS A 1 100 ? -2.025 -6.473 -9.849 1.00 82.19 100 CYS A C 1
ATOM 802 O O . CYS A 1 100 ? -3.085 -7.007 -9.531 1.00 82.19 100 CYS A O 1
ATOM 804 N N . PRO A 1 101 ? -1.052 -7.180 -10.461 1.00 73.50 101 PRO A N 1
ATOM 805 C CA . PRO A 1 101 ? -1.243 -8.555 -10.929 1.00 73.50 101 PRO A CA 1
ATOM 806 C C . PRO A 1 101 ? -1.320 -9.597 -9.800 1.00 73.50 101 PRO A C 1
ATOM 808 O O . PRO A 1 101 ? -1.601 -10.761 -10.073 1.00 73.50 101 PRO A O 1
ATOM 811 N N . PHE A 1 102 ? -1.058 -9.208 -8.549 1.00 66.44 102 PHE A N 1
ATOM 812 C CA . PHE A 1 102 ? -1.206 -10.082 -7.389 1.00 66.44 102 PHE A CA 1
ATOM 813 C C . PHE A 1 102 ? -2.651 -9.995 -6.888 1.00 66.44 102 PHE A C 1
ATOM 815 O O . PHE A 1 102 ? -3.011 -9.069 -6.165 1.00 66.44 102 PHE A O 1
ATOM 822 N N . SER A 1 103 ? -3.501 -10.924 -7.331 1.00 57.81 103 SER A N 1
ATOM 823 C CA . SER A 1 103 ? -4.868 -11.070 -6.820 1.00 57.81 103 SER A CA 1
ATOM 824 C C . SER A 1 103 ? -4.873 -11.668 -5.411 1.00 57.81 103 SER A C 1
ATOM 826 O O . SER A 1 103 ? -3.972 -12.418 -5.059 1.00 57.81 103 SER A O 1
ATOM 828 N N . SER A 1 104 ? -5.933 -11.396 -4.651 1.00 55.22 104 SER A N 1
ATOM 829 C CA . SER A 1 104 ? -6.145 -11.715 -3.227 1.00 55.22 104 SER A CA 1
ATOM 830 C C . SER A 1 104 ? -6.248 -13.212 -2.863 1.00 55.22 104 SER A C 1
ATOM 832 O O . SER A 1 104 ? -6.841 -13.541 -1.842 1.00 55.22 104 SER A O 1
ATOM 834 N N . HIS A 1 105 ? -5.759 -14.120 -3.705 1.00 44.56 105 HIS A N 1
ATOM 835 C CA . HIS A 1 105 ? -5.789 -15.558 -3.448 1.00 44.56 105 HIS A CA 1
ATOM 836 C C . HIS A 1 105 ? -4.441 -16.014 -2.882 1.00 44.56 105 HIS A C 1
ATOM 838 O O . HIS A 1 105 ? -3.534 -16.322 -3.650 1.00 44.56 105 HIS A O 1
ATOM 844 N N . ASP A 1 106 ? -4.369 -16.073 -1.553 1.00 40.59 106 ASP A N 1
ATOM 845 C CA . ASP A 1 106 ? -3.550 -17.014 -0.780 1.00 40.59 106 ASP A CA 1
ATOM 846 C C . ASP A 1 106 ? -4.449 -17.664 0.285 1.00 40.59 106 ASP A C 1
ATOM 848 O O . ASP A 1 106 ? -5.201 -16.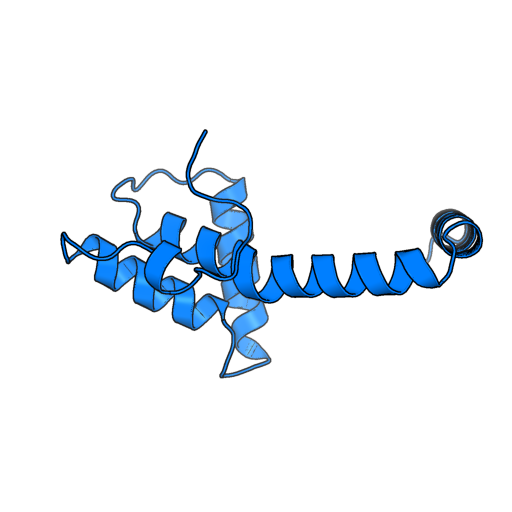916 0.957 1.00 40.59 106 ASP A O 1
#

Sequence (106 aa):
LKLPKLELYSQRLEDHVPDHYKGIMQKTLDKIICQCVPRLVCEIYSSKSKQRSETEEKLLHIAESQSIFDSQNGYTFAAFIGQQIMENEGSGCNDFFSDCPFSSHD

pLDDT: mean 76.11, std 14.38, range [40.59, 92.0]

Foldseek 3Di:
DPDVVVVVVVVVVVVPQPVVVVVVVVVVVCLCQQQVLLLLLLQVLLDPDPDDDPVNVVSLVVLVVCCVPDVPRSNVVSNVNSPVNNVDPDDHSCVVRVSRPDDPDD

Secondary structure (DSSP, 8-state):
---HHHHHHHHHHHHTS-HHHHHHHHHHHHHIIIIIHHHHHHHHHH---S---HHHHHHHHHHHHHTTT-TT-HHHHHHHHHHHHHH-TT--HHHH-TT-S--S--

Radius of gyration: 17.31 Å; chains: 1; bounding box: 53×33×39 Å